Protein AF-A0A937M7Q2-F1 (afdb_monomer)

Sequence (87 aa):
ADILDELGINDNNEEGSGEPAVPNKALAISGAKRVSRVLGVIENHGSLFESIKAECELPFQDLHRQLIELEAEGLIHQQGGRYFRTN

pLDDT: mean 74.86, std 21.33, range [37.62, 95.94]

Structure (mmCIF, N/CA/C/O backbone):
data_AF-A0A937M7Q2-F1
#
_entry.id   AF-A0A937M7Q2-F1
#
loop_
_atom_site.group_PDB
_atom_site.id
_atom_site.type_symbol
_atom_site.label_atom_id
_atom_site.label_alt_id
_atom_site.label_comp_id
_atom_site.label_asym_id
_atom_site.label_entity_id
_atom_site.label_seq_id
_atom_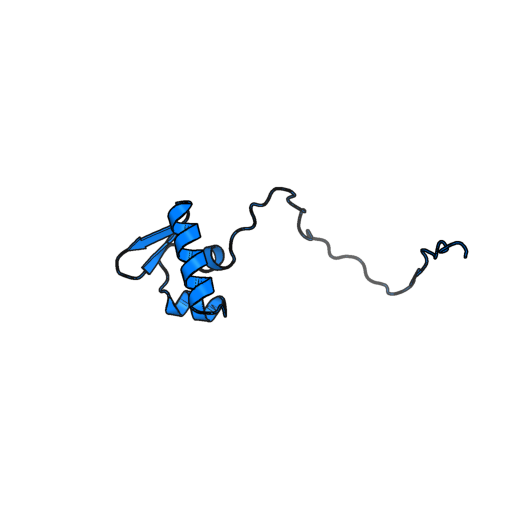site.pdbx_PDB_ins_code
_atom_site.Cartn_x
_atom_site.Cartn_y
_atom_site.Cartn_z
_atom_site.occupancy
_atom_site.B_iso_or_equiv
_atom_site.auth_seq_id
_atom_site.auth_comp_id
_atom_site.auth_asym_id
_atom_site.auth_atom_id
_atom_site.pdbx_PDB_model_num
ATOM 1 N N . ALA A 1 1 ? 39.962 -32.035 29.597 1.00 43.41 1 ALA A N 1
ATOM 2 C CA . ALA A 1 1 ? 39.819 -31.074 28.495 1.00 43.41 1 ALA A CA 1
ATOM 3 C C . ALA A 1 1 ? 38.819 -30.033 28.976 1.00 43.41 1 ALA A C 1
ATOM 5 O O . ALA A 1 1 ? 37.624 -30.285 28.927 1.00 43.41 1 ALA A O 1
ATOM 6 N N . ASP A 1 2 ? 39.249 -29.150 29.868 1.00 45.75 2 ASP A N 1
ATOM 7 C CA . ASP A 1 2 ? 40.031 -27.926 29.602 1.00 45.75 2 ASP A CA 1
ATOM 8 C C . ASP A 1 2 ? 39.177 -26.828 28.962 1.00 45.75 2 ASP A C 1
ATOM 10 O O . ASP A 1 2 ? 38.819 -26.913 27.793 1.00 45.75 2 ASP A O 1
ATOM 14 N N . ILE A 1 3 ? 38.825 -25.856 29.814 1.00 55.78 3 ILE A N 1
ATOM 15 C CA . ILE A 1 3 ? 38.926 -24.404 29.604 1.00 55.78 3 ILE A CA 1
ATOM 16 C C . ILE A 1 3 ? 38.883 -23.893 28.151 1.00 55.78 3 ILE A C 1
ATOM 18 O O . ILE A 1 3 ? 39.837 -24.020 27.394 1.00 55.78 3 ILE A O 1
ATOM 22 N N . LEU A 1 4 ? 37.787 -23.211 27.817 1.00 58.16 4 LEU A N 1
ATOM 23 C CA . LEU A 1 4 ? 37.746 -22.142 26.813 1.00 58.16 4 LEU A CA 1
ATOM 24 C C . LEU A 1 4 ? 37.442 -20.869 27.616 1.00 58.16 4 LEU A C 1
ATOM 26 O O . LEU A 1 4 ? 36.306 -20.675 28.042 1.00 58.16 4 LEU A O 1
ATOM 30 N N . ASP A 1 5 ? 38.451 -20.239 28.209 1.00 55.03 5 ASP A N 1
ATOM 31 C CA . ASP A 1 5 ? 39.403 -19.296 27.598 1.00 55.03 5 ASP A CA 1
ATOM 32 C C . ASP A 1 5 ? 38.709 -17.999 27.155 1.00 55.03 5 ASP A C 1
ATOM 34 O O . ASP A 1 5 ? 38.022 -17.908 26.138 1.00 55.03 5 ASP A O 1
ATOM 38 N N . GLU A 1 6 ? 38.853 -17.031 28.052 1.00 60.78 6 GLU A N 1
ATOM 39 C CA . GLU A 1 6 ? 38.558 -15.615 27.938 1.00 60.78 6 GLU A CA 1
ATOM 40 C C . GLU A 1 6 ? 39.519 -14.978 26.928 1.00 60.78 6 GLU A C 1
ATOM 42 O O . GLU A 1 6 ? 40.720 -14.935 27.161 1.00 60.78 6 GLU A O 1
ATOM 47 N N . LEU A 1 7 ? 38.992 -14.431 25.835 1.00 61.44 7 LEU A N 1
ATOM 48 C CA . LEU A 1 7 ? 39.705 -13.514 24.943 1.00 61.44 7 LEU A CA 1
ATOM 49 C C . LEU A 1 7 ? 38.671 -12.450 24.559 1.00 61.44 7 LEU A C 1
ATOM 51 O O . LEU A 1 7 ? 37.635 -12.767 23.985 1.00 61.44 7 LEU A O 1
ATOM 55 N N . GLY A 1 8 ? 38.778 -11.183 24.933 1.00 44.19 8 GLY A N 1
ATOM 56 C CA . GLY A 1 8 ? 39.962 -10.343 24.999 1.00 44.19 8 GLY A CA 1
ATOM 57 C C . GLY A 1 8 ? 39.551 -9.062 24.276 1.00 44.19 8 GLY A C 1
ATOM 58 O O . GLY A 1 8 ? 39.708 -8.946 23.067 1.00 44.19 8 GLY A O 1
ATOM 59 N N . ILE A 1 9 ? 38.891 -8.154 24.998 1.00 50.62 9 ILE A N 1
ATOM 60 C CA . ILE A 1 9 ? 38.471 -6.850 24.475 1.00 50.62 9 ILE A CA 1
ATO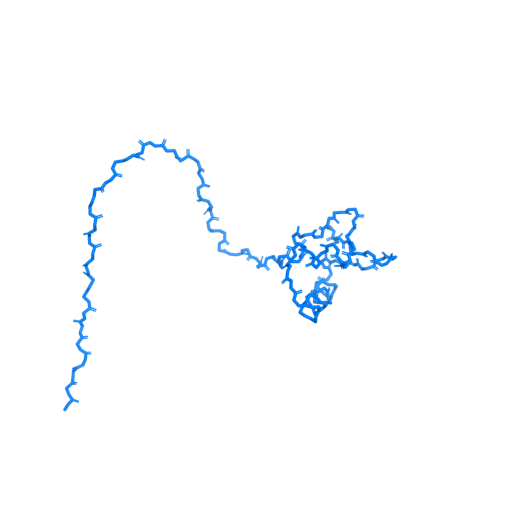M 61 C C . ILE A 1 9 ? 39.732 -6.006 24.330 1.00 50.62 9 ILE A C 1
ATOM 63 O O . ILE A 1 9 ? 40.246 -5.576 25.358 1.00 50.62 9 ILE A O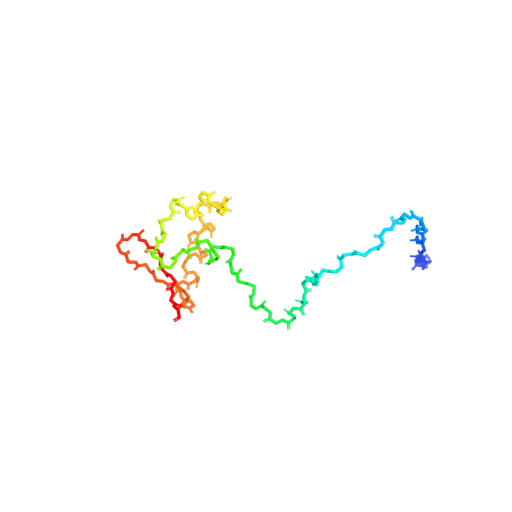 1
ATOM 67 N N . ASN A 1 10 ? 40.208 -5.751 23.108 1.00 47.66 10 ASN A N 1
ATOM 68 C CA . ASN A 1 10 ? 40.965 -4.535 22.803 1.00 47.66 10 ASN A CA 1
ATOM 69 C C . ASN A 1 10 ? 41.212 -4.358 21.295 1.00 47.66 10 ASN A C 1
ATOM 71 O O . ASN A 1 10 ? 42.163 -4.922 20.770 1.00 47.66 10 ASN A O 1
ATOM 75 N N . ASP A 1 11 ? 40.469 -3.462 20.651 1.00 46.56 1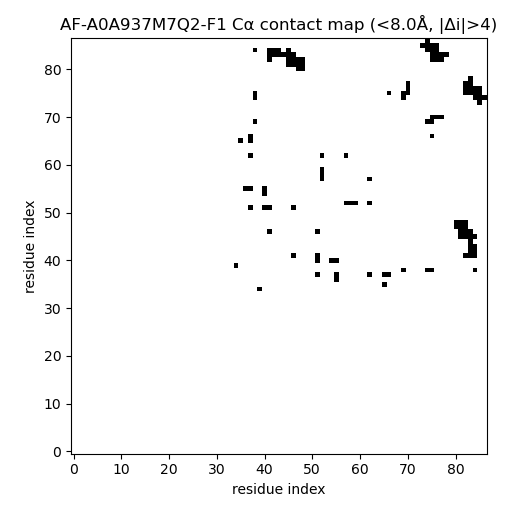1 ASP A N 1
ATOM 76 C CA . ASP A 1 11 ? 40.997 -2.720 19.504 1.00 46.56 11 ASP A CA 1
ATOM 77 C C . ASP A 1 11 ? 40.628 -1.246 19.680 1.00 46.56 11 ASP A C 1
ATOM 79 O O . ASP A 1 11 ? 39.609 -0.745 19.202 1.00 46.56 11 ASP A O 1
ATOM 83 N N . ASN A 1 12 ? 41.484 -0.563 20.443 1.00 48.97 12 ASN A N 1
ATOM 84 C CA . ASN A 1 12 ? 41.722 0.860 20.271 1.00 48.97 12 ASN A CA 1
ATOM 85 C C . ASN A 1 12 ? 42.306 1.056 18.871 1.00 48.97 12 ASN A C 1
ATOM 87 O O . ASN A 1 12 ? 43.448 0.674 18.628 1.00 48.97 12 ASN A O 1
ATOM 91 N N . ASN A 1 13 ? 41.548 1.684 17.976 1.00 49.81 13 ASN A N 1
ATOM 92 C CA . ASN A 1 13 ? 42.135 2.365 16.833 1.00 49.81 13 ASN A CA 1
ATOM 93 C C . ASN A 1 13 ? 41.943 3.866 17.043 1.00 49.81 13 ASN A C 1
ATOM 95 O O . ASN A 1 13 ? 40.861 4.413 16.822 1.00 49.81 13 ASN A O 1
ATOM 99 N N . GLU A 1 14 ? 42.999 4.490 17.555 1.00 48.50 14 GLU A N 1
ATOM 100 C CA . GLU A 1 14 ? 43.156 5.934 17.592 1.00 48.50 14 GLU A CA 1
ATOM 101 C C . GLU A 1 14 ? 43.342 6.504 16.175 1.00 48.50 14 GLU A C 1
ATOM 103 O O . GLU A 1 14 ? 43.792 5.830 15.250 1.00 48.50 14 GLU A O 1
ATOM 108 N N . GLU A 1 15 ? 43.039 7.798 16.094 1.00 46.59 15 GLU A N 1
ATOM 109 C CA . GLU A 1 15 ? 43.430 8.777 15.077 1.00 46.59 15 GLU A CA 1
ATOM 110 C C . GLU A 1 15 ? 42.602 8.924 13.787 1.00 46.59 15 GLU A C 1
ATOM 112 O O . GLU A 1 15 ? 42.625 8.121 12.857 1.00 46.59 15 GLU A O 1
ATOM 117 N N . GLY A 1 16 ? 41.931 10.082 13.705 1.00 39.38 16 GLY A N 1
ATOM 118 C CA . GLY A 1 16 ? 41.332 10.607 12.482 1.00 39.38 16 GLY A CA 1
ATOM 119 C C . GLY A 1 16 ? 40.444 11.828 12.723 1.00 39.38 16 GLY A C 1
ATOM 120 O O . GLY A 1 16 ? 39.228 11.723 12.643 1.00 39.38 16 GLY A O 1
ATOM 121 N N . SER A 1 17 ? 41.063 12.966 13.050 1.00 50.16 17 SER A N 1
ATOM 122 C CA . SER A 1 17 ? 40.495 14.312 13.240 1.00 50.16 17 SER A CA 1
ATOM 123 C C . SER A 1 17 ? 39.214 14.661 12.468 1.00 50.16 17 SER A C 1
ATOM 125 O O . SER A 1 17 ? 39.172 14.560 11.243 1.00 50.16 17 SER A O 1
ATOM 127 N N . GLY A 1 18 ? 38.247 15.261 13.178 1.00 37.62 18 GLY A N 1
ATOM 128 C CA . GLY A 1 18 ? 37.226 16.121 12.572 1.00 37.62 18 GLY A CA 1
ATOM 129 C C . GLY A 1 18 ? 35.886 16.170 13.309 1.00 37.62 18 GLY A C 1
ATOM 130 O O . GLY A 1 18 ? 34.895 15.659 12.802 1.00 37.62 18 GLY A O 1
ATOM 131 N N . GLU A 1 19 ? 35.81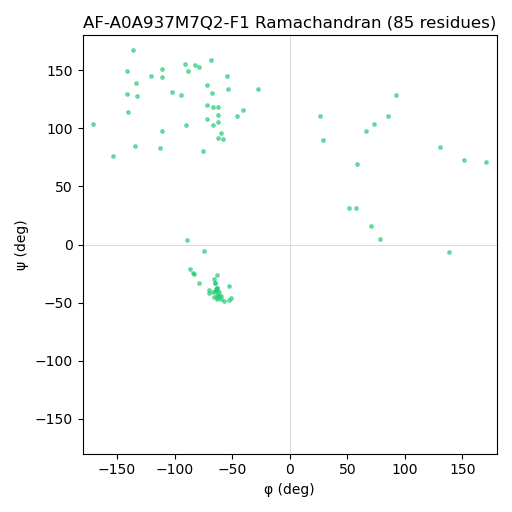5 16.834 14.463 1.00 47.19 19 GLU A N 1
ATOM 132 C CA . GLU A 1 19 ? 34.563 17.486 14.890 1.00 47.19 19 GLU A CA 1
ATOM 133 C C . GLU A 1 19 ? 34.558 18.940 14.369 1.00 47.19 19 GLU A C 1
ATOM 135 O O . GLU A 1 19 ? 35.646 19.490 14.178 1.00 47.19 19 GLU A O 1
ATOM 140 N N . PRO A 1 20 ? 33.403 19.612 14.161 1.00 55.16 20 PRO A N 1
ATOM 141 C CA . PRO A 1 20 ? 32.063 19.240 14.619 1.00 55.16 20 PRO A CA 1
ATOM 142 C C . PRO A 1 20 ? 30.971 19.361 13.533 1.00 55.16 20 PRO A C 1
ATOM 144 O O . PRO A 1 20 ? 30.871 20.356 12.820 1.00 55.16 20 PRO A O 1
ATOM 147 N N . ALA A 1 21 ? 30.055 18.397 13.481 1.00 43.38 21 ALA A N 1
ATOM 148 C CA . ALA A 1 21 ? 28.723 18.624 12.920 1.00 43.38 21 ALA A CA 1
ATOM 149 C C . ALA A 1 21 ? 27.724 17.648 13.547 1.00 43.38 21 ALA A C 1
ATOM 151 O O . ALA A 1 21 ? 27.302 16.664 12.944 1.00 43.38 21 ALA A O 1
ATOM 152 N N . VAL A 1 22 ? 27.321 17.932 14.784 1.00 58.09 22 VAL A N 1
ATOM 153 C CA . VAL A 1 22 ? 25.954 17.598 15.194 1.00 58.09 22 VAL A CA 1
ATOM 154 C C . VAL A 1 22 ? 25.016 18.500 14.384 1.00 58.09 22 VAL A C 1
ATOM 156 O O . VAL A 1 22 ? 25.237 19.708 14.299 1.00 58.09 22 VAL A O 1
ATOM 159 N N . PRO A 1 23 ? 23.985 17.918 13.760 1.00 46.25 23 PRO A N 1
ATOM 160 C CA . PRO A 1 23 ? 22.776 17.734 14.539 1.00 46.25 23 PRO A CA 1
ATOM 161 C C . PRO A 1 23 ? 22.191 16.326 14.400 1.00 46.25 23 PRO A C 1
ATOM 163 O O . PRO A 1 23 ? 21.892 15.843 13.314 1.00 46.25 23 PRO A O 1
ATOM 166 N N . ASN A 1 24 ? 21.950 15.718 15.562 1.00 49.56 24 ASN A N 1
ATOM 167 C CA . ASN A 1 24 ? 20.908 14.722 15.798 1.00 49.56 24 ASN A CA 1
ATOM 168 C C . ASN A 1 24 ? 20.972 13.457 14.929 1.00 49.56 24 ASN A C 1
ATOM 170 O O . ASN A 1 24 ? 20.063 13.163 14.151 1.00 49.56 24 ASN A O 1
ATOM 174 N N . LYS A 1 25 ? 21.991 12.619 15.163 1.00 43.91 25 LYS A N 1
ATOM 175 C CA . LYS A 1 25 ? 21.834 11.183 14.910 1.00 43.91 25 LYS A CA 1
ATOM 176 C C . LYS A 1 25 ? 20.736 10.661 15.830 1.00 43.91 25 LYS A C 1
ATOM 178 O O . LYS A 1 25 ? 20.938 10.546 17.032 1.00 43.91 25 LYS A O 1
ATOM 183 N N . ALA A 1 26 ? 19.586 10.419 15.205 1.00 52.56 26 ALA A N 1
ATOM 184 C CA . ALA A 1 26 ? 18.567 9.447 15.564 1.00 52.56 26 ALA A CA 1
ATOM 185 C C . ALA A 1 26 ? 18.506 9.149 17.063 1.00 52.56 26 ALA A C 1
ATOM 187 O O . ALA A 1 26 ? 19.149 8.223 17.561 1.00 52.56 26 ALA A O 1
ATOM 188 N N . LEU A 1 27 ? 17.676 9.934 17.754 1.00 39.84 27 LEU A N 1
ATOM 189 C CA . LEU A 1 27 ? 17.097 9.532 19.022 1.00 39.84 27 LEU A CA 1
ATOM 190 C C . LEU A 1 27 ? 16.595 8.095 18.838 1.00 39.84 27 LEU A C 1
ATOM 192 O O . LEU A 1 27 ? 15.674 7.846 18.057 1.00 39.84 27 LEU A O 1
ATOM 196 N N . ALA A 1 28 ? 17.259 7.147 19.491 1.00 51.28 28 ALA A N 1
ATOM 197 C CA . ALA A 1 28 ? 16.809 5.777 19.580 1.00 51.28 28 ALA A CA 1
ATOM 198 C C . ALA A 1 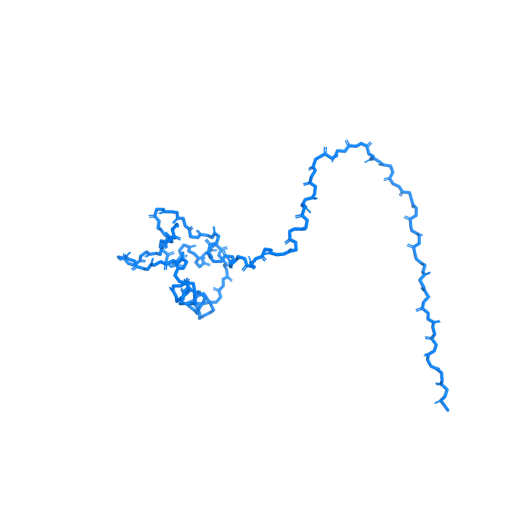28 ? 15.467 5.796 20.318 1.00 51.28 28 ALA A C 1
ATOM 200 O O . ALA A 1 28 ? 15.415 5.767 21.547 1.00 51.28 28 ALA A O 1
ATOM 201 N N . ILE A 1 29 ? 14.371 5.892 19.564 1.00 49.22 29 ILE A N 1
ATOM 202 C CA . ILE A 1 29 ? 13.027 5.692 20.092 1.00 49.22 29 ILE A CA 1
ATOM 203 C C . ILE A 1 29 ? 12.870 4.183 20.269 1.00 49.22 29 ILE A C 1
ATOM 205 O O . ILE A 1 29 ? 12.340 3.466 19.418 1.00 49.22 29 ILE A O 1
ATOM 209 N N . SER A 1 30 ? 13.422 3.695 21.375 1.00 44.34 30 SER A N 1
ATOM 210 C CA . SER A 1 30 ? 13.120 2.385 21.931 1.00 44.34 30 SER A CA 1
ATOM 211 C C . SER A 1 30 ? 11.616 2.379 22.229 1.00 44.34 30 SER A C 1
ATOM 213 O O . SER A 1 30 ? 11.166 2.982 23.198 1.00 44.34 30 SER A O 1
ATOM 215 N N . GLY A 1 31 ? 10.826 1.844 21.293 1.00 46.62 31 GLY A N 1
ATOM 216 C CA . GLY A 1 31 ? 9.359 1.931 21.291 1.00 46.62 31 GLY A CA 1
ATOM 217 C C . GLY A 1 31 ? 8.723 2.207 19.924 1.00 46.62 31 GLY A C 1
ATOM 218 O O . GLY A 1 31 ? 7.501 2.143 19.806 1.00 46.62 31 GLY A O 1
ATOM 219 N N . ALA A 1 32 ? 9.504 2.479 18.872 1.00 45.41 32 ALA A N 1
ATOM 220 C CA . ALA A 1 32 ? 8.957 2.584 17.524 1.00 45.41 32 ALA A CA 1
ATOM 221 C C . ALA A 1 32 ? 8.454 1.206 17.065 1.00 45.41 32 ALA A C 1
ATOM 223 O O . ALA A 1 32 ? 9.251 0.341 16.689 1.00 45.41 32 ALA A O 1
ATOM 224 N N . LYS A 1 33 ? 7.126 0.997 17.099 1.00 53.53 33 LYS A N 1
ATOM 225 C CA . LYS A 1 33 ? 6.441 -0.053 16.327 1.00 53.53 33 LYS A CA 1
ATOM 226 C C . LYS A 1 33 ? 7.116 -0.055 14.961 1.00 53.53 33 LYS A C 1
ATOM 228 O O . LYS A 1 33 ? 7.128 0.990 14.319 1.00 53.53 33 LYS A O 1
ATOM 233 N N . ARG A 1 34 ? 7.790 -1.153 14.594 1.00 58.16 34 ARG A N 1
ATOM 234 C CA . ARG A 1 34 ? 8.577 -1.263 13.359 1.00 58.16 34 ARG A CA 1
ATOM 235 C C . ARG A 1 34 ? 7.619 -0.992 12.200 1.00 58.16 34 ARG A C 1
ATOM 237 O O . ARG A 1 34 ? 6.914 -1.895 11.767 1.00 58.16 34 ARG A O 1
ATOM 244 N N . VAL A 1 35 ? 7.510 0.271 11.793 1.00 65.19 35 VAL A N 1
ATOM 245 C CA . VAL A 1 35 ? 6.554 0.705 10.779 1.00 65.19 35 VAL A CA 1
ATOM 246 C C . VAL A 1 35 ? 6.956 -0.035 9.516 1.00 65.19 35 VAL A C 1
ATOM 248 O O . VAL A 1 35 ? 8.104 0.077 9.084 1.00 65.19 35 VAL A O 1
ATOM 251 N N . SER A 1 36 ? 6.056 -0.868 8.988 1.00 78.19 36 SER A N 1
ATOM 252 C CA . SER A 1 36 ? 6.357 -1.656 7.796 1.00 78.19 36 SER A CA 1
ATOM 253 C C . SER A 1 36 ? 6.845 -0.724 6.686 1.00 78.19 36 SER A C 1
ATOM 255 O O . SER A 1 36 ? 6.234 0.319 6.440 1.00 78.19 36 SER A O 1
ATOM 257 N N . ARG A 1 37 ? 7.935 -1.097 5.999 1.00 85.88 37 ARG A N 1
ATOM 258 C CA . ARG A 1 37 ? 8.445 -0.349 4.835 1.00 85.88 37 ARG A CA 1
ATOM 259 C C . ARG A 1 37 ? 7.333 -0.139 3.802 1.00 85.88 37 ARG A C 1
ATOM 261 O O . ARG A 1 37 ? 7.235 0.942 3.238 1.00 85.88 37 ARG A O 1
ATOM 268 N N . VAL A 1 38 ? 6.449 -1.130 3.649 1.00 91.25 38 VAL A N 1
ATOM 269 C CA . VAL A 1 38 ? 5.269 -1.076 2.773 1.00 91.25 38 VAL A CA 1
ATOM 270 C C . VAL A 1 38 ? 4.327 0.059 3.174 1.00 91.25 38 VAL A C 1
ATOM 272 O O . VAL A 1 38 ? 3.903 0.831 2.322 1.00 91.25 38 VAL A O 1
ATOM 275 N N . LEU A 1 39 ? 4.056 0.228 4.472 1.00 91.69 39 LEU A N 1
ATOM 276 C CA . LEU A 1 39 ? 3.217 1.321 4.969 1.00 91.69 39 LEU A CA 1
ATOM 277 C C . LEU A 1 39 ? 3.855 2.695 4.721 1.00 91.69 39 LEU A C 1
ATOM 279 O O . LEU A 1 39 ? 3.144 3.668 4.495 1.00 91.69 39 LEU A O 1
ATOM 283 N N . GLY A 1 40 ? 5.188 2.781 4.764 1.00 90.31 40 GLY A N 1
ATOM 284 C CA . GLY A 1 40 ? 5.927 4.010 4.471 1.00 90.31 40 GLY A CA 1
ATOM 285 C C . GLY A 1 40 ? 5.812 4.471 3.015 1.00 90.31 40 GLY A C 1
ATOM 286 O O . GLY A 1 40 ? 5.847 5.672 2.771 1.00 90.31 40 GLY A O 1
ATOM 287 N N . VAL A 1 41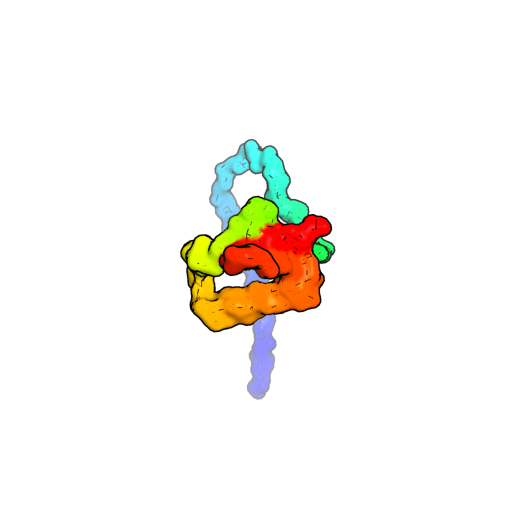 ? 5.643 3.531 2.081 1.00 93.12 41 VAL A N 1
ATOM 288 C CA . VAL A 1 41 ? 5.538 3.788 0.634 1.00 93.12 41 VAL A CA 1
ATOM 289 C C . VAL A 1 41 ? 4.117 4.168 0.206 1.00 93.12 41 VAL A C 1
ATOM 291 O O . VAL A 1 41 ? 3.939 4.836 -0.808 1.00 93.12 41 VAL A O 1
ATOM 294 N N . ILE A 1 42 ? 3.094 3.762 0.962 1.00 93.31 42 ILE A N 1
ATOM 295 C CA . ILE A 1 42 ? 1.705 4.095 0.633 1.00 93.31 42 ILE A CA 1
ATOM 296 C C . ILE A 1 42 ? 1.462 5.583 0.896 1.00 93.31 42 ILE A C 1
ATOM 298 O O . ILE A 1 42 ? 1.580 6.071 2.022 1.00 93.31 42 ILE A O 1
ATOM 302 N N . GLU A 1 43 ? 1.091 6.301 -0.156 1.00 89.12 43 GLU A N 1
ATOM 303 C CA . GLU A 1 43 ? 0.812 7.730 -0.115 1.00 89.12 43 GLU A CA 1
ATOM 304 C C . GLU A 1 43 ? -0.618 8.005 0.371 1.00 89.12 43 GLU A C 1
ATOM 306 O O . GLU A 1 43 ? -1.535 7.202 0.189 1.00 89.12 43 GLU A O 1
ATOM 311 N N . ASN A 1 44 ? -0.846 9.188 0.950 1.00 85.62 44 ASN A N 1
ATOM 312 C CA . ASN A 1 44 ? -2.164 9.568 1.483 1.00 85.62 44 ASN A CA 1
ATOM 313 C C . ASN A 1 44 ? -3.261 9.641 0.407 1.00 85.62 44 ASN A C 1
ATOM 315 O O . ASN A 1 44 ? -4.436 9.470 0.713 1.00 85.62 44 ASN A O 1
ATOM 319 N N . HIS A 1 45 ? -2.888 9.898 -0.849 1.00 88.81 45 HIS A N 1
ATOM 320 C CA . HIS A 1 45 ? -3.817 9.958 -1.980 1.00 88.81 45 HIS A CA 1
ATOM 321 C C . HIS A 1 45 ? -4.033 8.593 -2.661 1.00 88.81 45 HIS A C 1
ATOM 323 O O . HIS A 1 45 ? -4.745 8.503 -3.663 1.00 88.81 45 HIS A O 1
ATOM 329 N N . GLY A 1 46 ? -3.441 7.536 -2.106 1.00 93.31 46 GLY A N 1
ATOM 330 C CA . GLY A 1 46 ? -3.631 6.159 -2.524 1.00 93.31 46 GLY A CA 1
ATOM 331 C C . GLY A 1 46 ? -2.615 5.679 -3.555 1.00 93.31 46 GLY A C 1
ATOM 332 O O . GLY A 1 46 ? -2.473 6.257 -4.635 1.00 93.31 46 GLY A O 1
ATOM 333 N N . SER A 1 47 ? -1.986 4.542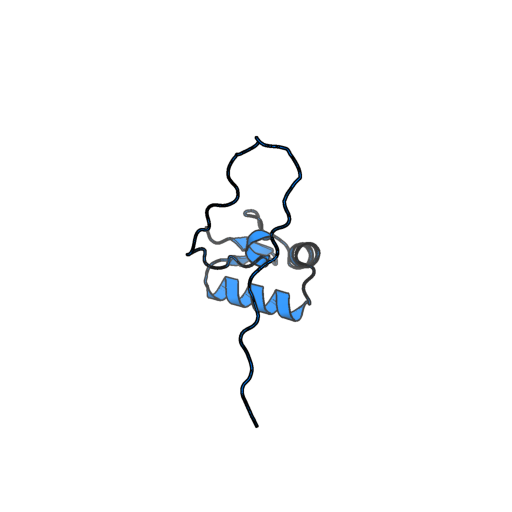 -3.269 1.00 95.69 47 SER A N 1
ATOM 334 C CA . SER A 1 47 ? -0.955 3.933 -4.114 1.00 95.69 47 SER A CA 1
ATOM 335 C C . SER A 1 47 ? -1.444 2.631 -4.752 1.00 95.69 47 SER A C 1
ATOM 337 O O . SER A 1 47 ? -2.198 1.862 -4.153 1.00 95.69 47 SER A O 1
ATOM 339 N N . LEU A 1 48 ? -1.023 2.372 -5.992 1.00 95.75 48 LEU A N 1
ATOM 340 C CA . LEU A 1 48 ? -1.302 1.111 -6.687 1.00 95.75 48 LEU A CA 1
ATOM 341 C C . LEU A 1 48 ? -0.360 0.007 -6.201 1.00 95.75 48 LEU A C 1
ATOM 343 O O . LEU A 1 48 ? 0.783 0.281 -5.840 1.00 95.75 48 LEU A O 1
ATOM 347 N N . PHE A 1 49 ? -0.809 -1.248 -6.284 1.00 93.88 49 PHE A N 1
ATOM 348 C CA . PHE A 1 49 ? 0.022 -2.408 -5.941 1.00 93.88 49 PHE A CA 1
ATOM 349 C C . PHE A 1 49 ? 1.368 -2.407 -6.685 1.00 93.88 49 PHE A C 1
ATOM 351 O O . PHE A 1 49 ? 2.412 -2.574 -6.063 1.00 93.88 49 PHE A O 1
ATOM 358 N N . GLU A 1 50 ? 1.348 -2.171 -8.001 1.00 92.75 50 GLU A N 1
ATOM 359 C CA . GLU A 1 50 ? 2.561 -2.174 -8.831 1.00 92.75 50 GLU A CA 1
ATOM 360 C C . GLU A 1 50 ? 3.551 -1.074 -8.425 1.00 92.75 50 GLU A C 1
ATOM 362 O O . GLU A 1 50 ? 4.754 -1.318 -8.393 1.00 92.75 50 GLU A O 1
ATOM 367 N N . SER A 1 51 ? 3.058 0.110 -8.044 1.00 93.25 51 SER A N 1
ATOM 368 C CA . SER A 1 51 ? 3.902 1.202 -7.543 1.00 93.25 51 SER A CA 1
ATOM 369 C C . SER A 1 51 ? 4.560 0.827 -6.216 1.00 93.25 51 SER A C 1
ATOM 371 O O . SER A 1 51 ? 5.764 0.988 -6.055 1.00 93.25 51 SER A O 1
ATOM 373 N N . ILE A 1 52 ? 3.792 0.250 -5.288 1.00 94.00 52 ILE A N 1
ATOM 374 C CA . ILE A 1 52 ? 4.319 -0.191 -3.990 1.00 94.00 52 ILE A CA 1
ATOM 375 C C . ILE A 1 52 ? 5.361 -1.302 -4.187 1.00 94.00 52 ILE A C 1
ATOM 377 O O . ILE A 1 52 ? 6.400 -1.311 -3.528 1.00 94.00 52 ILE A O 1
ATOM 381 N N . LYS A 1 53 ? 5.107 -2.227 -5.119 1.00 92.88 53 LYS A N 1
ATOM 382 C CA . LYS A 1 53 ? 6.023 -3.314 -5.478 1.00 92.88 53 LYS A CA 1
ATOM 383 C C . LYS A 1 53 ? 7.333 -2.802 -6.065 1.00 92.88 53 LYS A C 1
ATOM 385 O O . LYS A 1 53 ? 8.381 -3.314 -5.682 1.00 92.88 53 LYS A O 1
ATOM 390 N N . ALA A 1 54 ? 7.273 -1.811 -6.955 1.00 91.25 54 ALA A N 1
ATOM 391 C CA . ALA A 1 54 ? 8.457 -1.198 -7.547 1.00 91.25 54 ALA A CA 1
ATOM 392 C C . ALA A 1 54 ? 9.354 -0.537 -6.484 1.00 91.25 54 ALA A C 1
ATOM 394 O O . ALA A 1 54 ? 10.562 -0.723 -6.514 1.00 91.25 54 ALA A O 1
ATOM 395 N N . GLU A 1 55 ? 8.761 0.148 -5.504 1.00 92.25 55 GLU A N 1
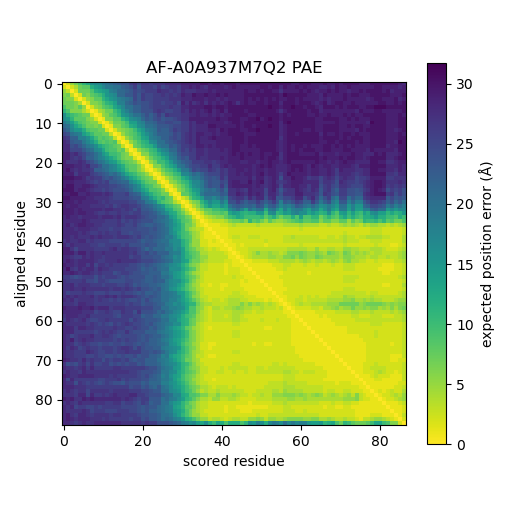ATOM 396 C CA . GLU A 1 55 ? 9.491 0.863 -4.443 1.00 92.25 55 GLU A CA 1
ATOM 397 C C . GLU A 1 55 ? 10.010 -0.053 -3.316 1.00 92.25 55 GLU A C 1
ATOM 399 O O . GLU A 1 55 ? 11.038 0.209 -2.680 1.00 92.25 55 GLU A O 1
ATOM 404 N N . CYS A 1 56 ? 9.278 -1.128 -3.007 1.00 88.81 56 CYS A N 1
ATOM 405 C CA . CYS A 1 56 ? 9.652 -2.054 -1.937 1.00 88.81 56 CYS A CA 1
ATOM 406 C C . CYS A 1 56 ? 10.608 -3.158 -2.405 1.00 88.81 56 CYS A C 1
ATOM 408 O O . CYS A 1 56 ? 11.260 -3.761 -1.554 1.00 88.81 56 CYS A O 1
ATOM 410 N N . GLU A 1 57 ? 10.658 -3.440 -3.713 1.00 88.75 57 GLU A N 1
ATOM 411 C CA . GLU A 1 57 ? 11.427 -4.540 -4.322 1.00 88.75 57 GLU A CA 1
ATOM 412 C C . GLU A 1 57 ? 11.152 -5.905 -3.659 1.00 88.75 57 GLU A C 1
ATOM 414 O O . GLU A 1 57 ? 12.010 -6.782 -3.575 1.00 88.75 57 GLU A O 1
ATOM 419 N N . LEU A 1 58 ? 9.926 -6.086 -3.156 1.00 85.38 58 LEU A N 1
ATOM 420 C CA . LEU A 1 58 ? 9.502 -7.305 -2.474 1.00 85.38 58 LEU A CA 1
ATOM 421 C C . LEU A 1 58 ? 8.937 -8.332 -3.464 1.00 85.38 58 LEU A C 1
ATOM 423 O O . LEU A 1 58 ? 8.276 -7.960 -4.444 1.00 85.38 58 LEU A O 1
ATOM 427 N N . PRO A 1 59 ? 9.094 -9.639 -3.179 1.00 91.94 59 PRO A N 1
ATOM 428 C CA . PRO A 1 59 ? 8.345 -10.675 -3.870 1.00 91.94 59 PRO A CA 1
ATOM 429 C C . PRO A 1 59 ? 6.842 -10.410 -3.778 1.00 91.94 59 PRO A C 1
ATOM 431 O O . PRO A 1 59 ? 6.336 -9.952 -2.752 1.00 91.94 59 PRO A O 1
ATOM 434 N N . PHE A 1 60 ? 6.112 -10.753 -4.842 1.00 91.00 60 PHE A N 1
ATOM 435 C CA . PHE A 1 60 ? 4.666 -10.524 -4.922 1.00 91.00 60 PHE A CA 1
ATOM 436 C C . PHE A 1 60 ? 3.916 -11.064 -3.694 1.00 91.00 60 PHE A C 1
ATOM 438 O O . PHE A 1 60 ? 3.091 -10.361 -3.118 1.00 91.00 60 PHE A O 1
ATOM 445 N N . GLN A 1 61 ? 4.228 -12.295 -3.277 1.00 94.25 61 GLN A N 1
ATOM 446 C CA . GLN A 1 61 ? 3.552 -12.957 -2.159 1.00 94.25 61 GLN A CA 1
ATOM 447 C C . GLN A 1 61 ? 3.838 -12.276 -0.818 1.00 94.25 61 GLN A C 1
ATOM 449 O O . GLN A 1 61 ? 2.921 -12.101 -0.019 1.00 94.25 61 GLN A O 1
ATOM 454 N N . ASP A 1 62 ? 5.080 -11.852 -0.580 1.00 92.25 62 ASP A N 1
ATOM 455 C CA . ASP A 1 62 ? 5.452 -11.162 0.655 1.00 92.25 62 ASP A CA 1
ATOM 456 C C . ASP A 1 62 ? 4.848 -9.762 0.731 1.00 92.25 62 ASP A C 1
ATOM 458 O O . ASP A 1 62 ? 4.387 -9.358 1.799 1.00 92.25 62 ASP A O 1
ATOM 462 N N . LEU A 1 63 ? 4.806 -9.034 -0.391 1.00 93.81 63 LEU A N 1
ATOM 463 C CA . LEU A 1 63 ? 4.124 -7.745 -0.453 1.00 93.81 63 LEU A CA 1
ATOM 464 C C . LEU A 1 63 ? 2.625 -7.911 -0.199 1.00 93.81 63 LEU A C 1
ATOM 466 O O . LEU A 1 63 ? 2.051 -7.180 0.602 1.00 93.81 63 LEU A O 1
ATOM 470 N N . HIS A 1 64 ? 1.995 -8.885 -0.854 1.00 94.06 64 HIS A N 1
ATOM 471 C CA . HIS A 1 64 ? 0.572 -9.143 -0.681 1.00 94.06 64 HIS A CA 1
ATOM 472 C C . HIS A 1 64 ? 0.236 -9.521 0.767 1.00 94.06 64 HIS A C 1
ATOM 474 O O . HIS A 1 64 ? -0.693 -8.956 1.337 1.00 94.06 64 HIS A O 1
ATOM 480 N N . ARG A 1 65 ? 1.038 -10.395 1.395 1.00 94.44 65 ARG A N 1
ATOM 481 C CA . ARG A 1 65 ? 0.895 -10.740 2.818 1.00 94.44 65 ARG A CA 1
ATOM 482 C C . ARG A 1 65 ? 0.983 -9.499 3.706 1.00 94.44 65 ARG A C 1
ATOM 484 O O . ARG A 1 65 ? 0.110 -9.299 4.540 1.00 94.44 65 ARG A O 1
ATOM 491 N N . GLN A 1 66 ? 1.988 -8.647 3.498 1.00 94.12 66 GLN A N 1
ATOM 492 C CA . GLN A 1 66 ? 2.150 -7.427 4.294 1.00 94.12 66 GLN A CA 1
ATOM 493 C C . GLN A 1 66 ? 0.992 -6.442 4.108 1.00 94.12 66 GLN A C 1
ATOM 495 O O . GLN A 1 66 ? 0.574 -5.816 5.072 1.00 94.12 66 GLN A O 1
ATOM 500 N N . LEU A 1 67 ? 0.453 -6.300 2.895 1.00 94.12 67 LEU A N 1
ATOM 501 C CA . LEU A 1 67 ? -0.711 -5.443 2.657 1.00 94.12 67 LEU A CA 1
ATOM 502 C C . LEU A 1 67 ? -1.955 -5.963 3.391 1.00 94.12 67 LEU A C 1
ATOM 504 O O . LEU A 1 67 ? -2.666 -5.166 3.993 1.00 94.12 67 LEU A O 1
ATOM 508 N N . ILE A 1 68 ? -2.171 -7.283 3.410 1.00 94.81 68 ILE A N 1
ATOM 509 C CA . ILE A 1 68 ? -3.256 -7.908 4.185 1.00 94.81 68 ILE A CA 1
ATOM 510 C C . ILE A 1 68 ? -3.067 -7.664 5.686 1.00 94.81 68 ILE A C 1
ATOM 512 O O . ILE A 1 68 ? -4.020 -7.308 6.370 1.00 94.81 68 ILE A O 1
ATOM 516 N N . GLU A 1 69 ? -1.850 -7.843 6.208 1.00 94.62 69 GLU A N 1
ATOM 517 C CA . GLU A 1 69 ? -1.542 -7.595 7.623 1.00 94.62 69 GLU A CA 1
ATOM 518 C C . GLU A 1 69 ? -1.816 -6.133 8.000 1.00 94.62 69 GLU A C 1
ATOM 520 O O . GLU A 1 69 ? -2.511 -5.869 8.978 1.00 94.62 69 GLU A O 1
ATOM 525 N N . LEU A 1 70 ? -1.361 -5.182 7.178 1.00 93.81 70 LEU A N 1
ATOM 526 C CA . LEU A 1 70 ? -1.595 -3.754 7.395 1.00 93.81 70 LEU A CA 1
ATOM 527 C C . LEU A 1 70 ? -3.084 -3.384 7.345 1.00 93.81 70 LEU A C 1
ATOM 529 O O . LEU A 1 70 ? -3.523 -2.523 8.109 1.00 93.81 70 LEU A O 1
ATOM 533 N N . GLU A 1 71 ? -3.857 -4.006 6.455 1.00 94.19 71 GLU A N 1
ATOM 534 C CA . GLU A 1 71 ? -5.305 -3.797 6.369 1.00 94.19 71 GLU A CA 1
ATOM 535 C C . GLU A 1 71 ? -6.028 -4.400 7.581 1.00 94.19 71 GLU A C 1
ATOM 537 O O . GLU A 1 71 ? -6.885 -3.749 8.176 1.00 94.19 71 GLU A O 1
ATOM 542 N N . ALA A 1 72 ? -5.629 -5.597 8.023 1.00 93.62 72 ALA A N 1
ATOM 543 C CA . ALA A 1 72 ? -6.161 -6.238 9.226 1.00 93.62 72 ALA A CA 1
ATOM 544 C C . ALA A 1 72 ? -5.828 -5.459 10.512 1.00 93.62 72 ALA A C 1
ATOM 546 O O . ALA A 1 72 ? -6.630 -5.430 11.445 1.00 93.62 72 ALA A O 1
ATOM 547 N N . GLU A 1 73 ? -4.671 -4.794 10.559 1.00 92.94 73 GLU A N 1
ATOM 548 C CA . GLU A 1 73 ? -4.298 -3.859 11.628 1.00 92.94 73 GLU A CA 1
ATOM 549 C C . GLU A 1 73 ? -5.039 -2.512 11.543 1.00 92.94 73 GLU A C 1
ATOM 551 O O . GLU A 1 73 ? -4.876 -1.668 12.426 1.00 92.94 73 GLU A O 1
ATOM 556 N N . GLY A 1 74 ? -5.832 -2.287 10.491 1.00 93.12 74 GLY A N 1
ATOM 557 C CA . GLY A 1 74 ? -6.555 -1.040 10.256 1.00 93.12 74 GLY A CA 1
ATOM 558 C C . GLY A 1 74 ? -5.656 0.136 9.876 1.00 93.12 74 GLY A C 1
ATOM 559 O O . GLY A 1 74 ? -6.096 1.277 9.960 1.00 93.12 74 GLY A O 1
ATOM 560 N N . LEU A 1 75 ? -4.406 -0.114 9.471 1.00 93.31 75 LEU A N 1
ATOM 561 C CA . LEU A 1 75 ? -3.427 0.920 9.105 1.00 93.31 75 LEU A CA 1
ATOM 562 C C . LEU A 1 75 ? -3.604 1.399 7.663 1.00 93.31 75 LEU A C 1
ATOM 564 O O . LEU A 1 75 ? -3.210 2.517 7.321 1.00 93.31 75 LEU A O 1
ATOM 568 N N . ILE A 1 76 ? -4.179 0.548 6.816 1.00 95.00 76 ILE A N 1
ATOM 569 C CA . ILE A 1 76 ? -4.545 0.871 5.441 1.00 95.00 76 ILE A CA 1
ATOM 570 C C . ILE A 1 76 ? -5.937 0.333 5.124 1.00 95.00 76 ILE A C 1
ATOM 572 O O . ILE A 1 76 ? -6.472 -0.494 5.857 1.00 95.00 76 ILE A O 1
ATOM 576 N N . HIS A 1 77 ? -6.496 0.771 4.004 1.00 95.38 77 HIS A N 1
ATOM 577 C CA . HIS A 1 77 ? -7.672 0.159 3.396 1.00 95.38 77 HIS A CA 1
ATOM 578 C C . HIS A 1 77 ? -7.539 0.153 1.875 1.00 95.38 77 HIS A C 1
ATOM 580 O O . HIS A 1 77 ? -6.918 1.048 1.287 1.00 95.38 77 HIS A O 1
ATOM 586 N N . GLN A 1 78 ? -8.131 -0.847 1.227 1.00 94.44 78 GLN A N 1
ATOM 587 C CA . GLN A 1 78 ? -8.191 -0.913 -0.227 1.00 94.44 78 GLN A CA 1
ATOM 588 C C . GLN A 1 78 ? -9.504 -0.322 -0.766 1.00 94.44 78 GLN A C 1
ATOM 590 O O . GLN A 1 78 ? -10.599 -0.722 -0.378 1.00 94.44 78 GLN A O 1
ATOM 595 N N . GLN A 1 79 ? -9.414 0.599 -1.729 1.00 93.50 79 GLN A N 1
ATOM 596 C CA . GLN A 1 79 ? -10.573 1.131 -2.453 1.00 93.50 79 GLN A CA 1
ATOM 597 C C . GLN A 1 79 ? -10.226 1.343 -3.931 1.00 93.50 79 GLN A C 1
ATOM 599 O O . GLN A 1 79 ? -9.207 1.940 -4.268 1.00 93.50 79 GLN A O 1
ATOM 604 N N . GLY A 1 80 ? -11.062 0.836 -4.844 1.00 91.31 80 GLY A N 1
ATOM 605 C CA . GLY A 1 80 ? -10.867 1.042 -6.288 1.00 91.31 80 GLY A CA 1
ATOM 606 C C . GLY A 1 80 ? -9.511 0.550 -6.824 1.00 91.31 80 GLY A C 1
ATOM 607 O O . GLY A 1 80 ? -8.957 1.159 -7.734 1.00 91.31 80 GLY A O 1
ATOM 608 N N . GLY A 1 81 ? -8.947 -0.511 -6.231 1.00 90.50 81 GLY A N 1
ATOM 609 C CA . GLY A 1 81 ? -7.642 -1.074 -6.612 1.00 90.50 81 GLY A CA 1
ATOM 610 C C . GLY A 1 81 ? -6.418 -0.308 -6.090 1.00 90.50 81 GLY A C 1
ATOM 611 O O . GLY A 1 81 ? -5.289 -0.664 -6.426 1.00 90.50 81 GLY A O 1
ATOM 612 N N . ARG A 1 82 ? -6.621 0.722 -5.263 1.00 95.25 82 ARG A N 1
ATOM 613 C CA . ARG A 1 82 ? -5.565 1.485 -4.585 1.00 95.25 82 ARG A CA 1
ATOM 614 C C . ARG A 1 82 ? -5.592 1.217 -3.086 1.00 95.25 82 ARG A C 1
ATOM 616 O O . ARG A 1 82 ? -6.653 0.943 -2.531 1.00 95.25 82 ARG A O 1
ATOM 623 N N . TYR A 1 83 ? -4.433 1.321 -2.453 1.00 95.94 83 TYR A N 1
ATOM 624 C CA . TYR A 1 83 ? -4.267 1.234 -1.005 1.00 95.94 83 TYR A CA 1
ATOM 625 C C . TYR A 1 83 ? -4.091 2.634 -0.438 1.00 95.94 83 TYR A C 1
ATOM 627 O O . TYR A 1 83 ? -3.264 3.389 -0.944 1.00 95.94 83 TYR A O 1
ATOM 635 N N . PHE A 1 84 ? -4.840 2.965 0.605 1.00 95.19 84 PHE A N 1
ATOM 636 C CA . PHE A 1 84 ? -4.816 4.264 1.273 1.00 95.19 84 PHE A CA 1
ATOM 637 C C . PHE A 1 84 ? -4.439 4.073 2.733 1.00 95.19 84 PHE A C 1
ATOM 639 O O . PHE A 1 84 ? -4.847 3.088 3.345 1.00 95.19 84 PHE A O 1
ATOM 646 N N . ARG A 1 85 ? -3.702 5.023 3.311 1.00 93.88 85 ARG A N 1
ATOM 647 C CA . ARG A 1 85 ? -3.456 5.028 4.756 1.00 93.88 85 ARG A CA 1
ATOM 648 C C . ARG A 1 85 ? -4.728 5.411 5.499 1.00 93.88 85 ARG A C 1
ATOM 650 O O . ARG A 1 85 ? -5.425 6.348 5.113 1.00 93.88 85 ARG A O 1
ATOM 657 N N . THR A 1 86 ? -4.994 4.706 6.583 1.00 88.62 86 THR A N 1
ATOM 658 C CA . THR A 1 86 ? -6.019 5.078 7.552 1.00 88.62 86 THR A CA 1
ATOM 659 C C . THR A 1 86 ? -5.323 5.970 8.581 1.00 88.62 86 THR A C 1
ATOM 661 O O . THR A 1 86 ? -4.498 5.488 9.355 1.00 88.62 86 THR A O 1
ATOM 664 N N . ASN A 1 87 ? -5.535 7.284 8.474 1.00 67.62 87 ASN A N 1
ATOM 665 C CA . ASN A 1 87 ? -4.932 8.299 9.351 1.00 67.62 87 ASN A CA 1
ATOM 666 C C . ASN A 1 87 ? -5.470 8.223 10.785 1.00 67.62 87 ASN A C 1
ATOM 668 O O . ASN A 1 87 ? -6.685 7.956 10.929 1.00 67.62 87 ASN A O 1
#

Mean predicted aligned error: 15.56 Å

Nearest PDB structures (foldseek):
  8bif-assembly2_D-2  TM=7.790E-01  e=3.262E-02  Photorhabdus laumondii subsp. laumondii TTO1
  8bgt-assembly1_A  TM=7.557E-01  e=4.277E-02  Photorhabdus laumondii subsp. laumondii TTO1
  8bij-assembly1_B  TM=7.812E-01  e=6.000E-02  Photorhabdus laumondii subsp. laumondii TTO1
  8bif-assembly2_C  TM=7.834E-01  e=7.351E-02  Photorhabdus laumondii subsp. laumondii TTO1
  8bii-assembly2_H  TM=7.453E-01  e=1.181E-01  Photorhabdus laumondii subsp. laumondii TTO1

Solvent-accessible surface area (backbone atoms only — not comparable to full-atom values): 5888 Å² total; per-residue (Å²): 137,78,85,86,78,92,79,79,94,79,83,87,80,81,88,81,90,82,85,88,80,84,81,77,84,69,81,80,63,88,78,64,73,81,72,51,70,68,64,73,64,42,38,84,88,43,31,42,64,68,58,48,39,68,75,64,71,48,58,70,68,62,48,52,50,49,52,52,52,37,36,75,70,54,47,29,48,79,57,97,78,22,36,26,56,50,128

Foldseek 3Di:
DDDDDDDDDDDDDDDDDDDDDDDDDDDPPPPPPPCPPLLVQADQVWDALVSSCVVVVDDPVVSVVVLVVCVVVVQWDDDPRTIHGDD

Secondary structure (DSSP, 8-state):
----------------------S------TT-----HHHHH--TT-EEHHHHHHHH---HHHHHHHHHHHHHTTSEEEETTEEEE--

Radius of gyration: 22.34 Å; Cα contacts (8 Å, |Δi|>4): 65; chains: 1; bounding box: 54×50×38 Å